Protein AF-A0A6F9CD27-F1 (afdb_monomer_lite)

Structure (mmCIF, N/CA/C/O back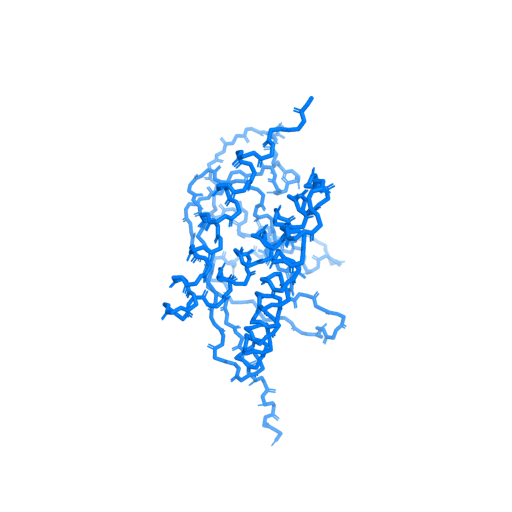bone):
data_AF-A0A6F9CD27-F1
#
_entry.id   AF-A0A6F9CD27-F1
#
loop_
_atom_site.group_PDB
_atom_site.id
_atom_site.type_symbol
_atom_site.label_atom_id
_atom_site.label_alt_id
_atom_site.label_comp_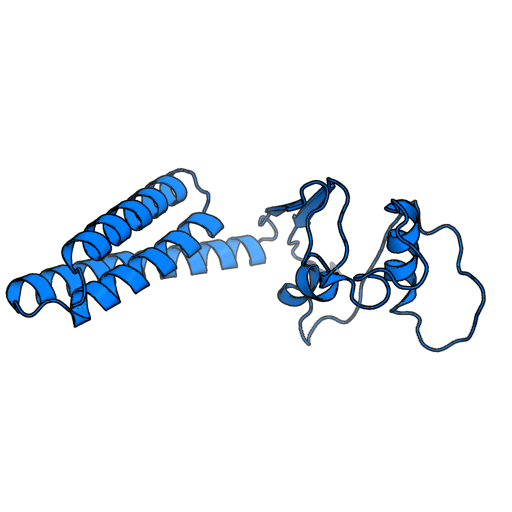id
_atom_site.label_asym_id
_atom_site.label_entity_id
_atom_site.label_seq_id
_atom_site.pdbx_PDB_ins_code
_atom_site.Cartn_x
_atom_site.Cartn_y
_atom_site.Cartn_z
_atom_site.occupancy
_atom_site.B_iso_or_equiv
_atom_site.auth_seq_id
_atom_site.auth_comp_id
_atom_site.auth_asym_id
_atom_site.auth_atom_id
_atom_site.pdbx_PDB_model_num
ATOM 1 N N . MET A 1 1 ? -0.842 11.734 27.924 1.00 37.16 1 MET A N 1
ATOM 2 C CA . MET A 1 1 ? -2.291 11.435 27.880 1.00 37.16 1 MET A CA 1
ATOM 3 C C . MET A 1 1 ? -2.658 11.207 26.424 1.00 37.16 1 MET A C 1
ATOM 5 O O . MET A 1 1 ? -2.474 12.122 25.636 1.00 37.16 1 MET A O 1
ATOM 9 N N . ALA A 1 2 ? -3.061 9.994 26.041 1.00 45.75 2 ALA A N 1
ATOM 10 C CA . ALA A 1 2 ? -3.407 9.699 24.651 1.00 45.75 2 ALA A CA 1
ATOM 11 C C . ALA A 1 2 ? -4.695 10.448 24.268 1.00 45.75 2 ALA A C 1
ATOM 13 O O . ALA A 1 2 ? -5.726 10.283 24.919 1.00 45.75 2 ALA A O 1
ATOM 14 N N . GLN A 1 3 ? -4.628 11.294 23.243 1.00 58.44 3 GLN A N 1
ATOM 15 C CA . GLN A 1 3 ? -5.759 12.066 22.726 1.00 58.44 3 GLN A CA 1
ATOM 16 C C . GLN A 1 3 ? -6.660 11.144 21.884 1.00 58.44 3 GLN A C 1
ATOM 18 O O . GLN A 1 3 ? -6.644 11.154 20.657 1.00 58.44 3 GLN A O 1
ATOM 23 N N . VAL A 1 4 ? -7.443 10.308 22.570 1.00 65.69 4 VAL A N 1
ATOM 24 C CA . VAL A 1 4 ? -8.397 9.346 21.980 1.00 65.69 4 VAL A CA 1
ATOM 25 C C . VAL A 1 4 ? -9.331 9.951 20.909 1.00 65.69 4 VAL A C 1
ATOM 27 O O . VAL A 1 4 ? -9.516 9.298 19.884 1.00 65.69 4 VAL A O 1
ATOM 30 N N . PRO A 1 5 ? -9.863 11.189 21.046 1.00 71.19 5 PRO A N 1
ATOM 31 C CA . PRO A 1 5 ? -10.796 11.743 20.055 1.00 71.19 5 PRO A CA 1
ATOM 32 C C . PRO A 1 5 ? -10.141 12.051 18.699 1.00 71.19 5 PRO A C 1
ATOM 34 O O . PRO A 1 5 ? -10.771 11.925 17.649 1.00 71.19 5 PRO A O 1
ATOM 37 N N . GLY A 1 6 ? -8.865 12.454 18.715 1.00 80.69 6 GLY A N 1
ATOM 38 C CA . GLY A 1 6 ? -8.115 12.762 17.496 1.00 80.69 6 GLY A CA 1
ATOM 39 C C . GLY A 1 6 ? -7.836 11.505 16.677 1.00 80.69 6 GLY A C 1
ATOM 40 O O . GLY A 1 6 ? -8.059 11.493 15.470 1.00 80.69 6 GLY A O 1
ATOM 41 N N . MET A 1 7 ? -7.440 10.418 17.348 1.00 81.81 7 MET A N 1
ATOM 42 C CA . MET A 1 7 ? -7.195 9.127 16.696 1.00 81.81 7 MET A CA 1
ATOM 43 C C . MET A 1 7 ? -8.466 8.526 16.086 1.00 81.81 7 MET A C 1
ATOM 45 O O . MET A 1 7 ? -8.410 7.983 14.988 1.00 81.81 7 MET A O 1
ATOM 49 N N . GLU A 1 8 ? -9.615 8.663 16.754 1.00 86.62 8 GLU A N 1
ATOM 50 C CA . GLU A 1 8 ? -10.902 8.192 16.227 1.00 86.62 8 GLU A CA 1
ATOM 51 C C . GLU A 1 8 ? -11.289 8.927 14.936 1.00 86.62 8 GLU A C 1
ATOM 53 O O . GLU A 1 8 ? -11.666 8.300 13.946 1.00 86.62 8 GLU A O 1
ATOM 58 N N . THR A 1 9 ? -11.122 10.252 14.914 1.00 91.00 9 THR A N 1
ATOM 59 C CA . THR A 1 9 ? -11.432 11.075 13.736 1.00 91.00 9 THR A CA 1
ATOM 60 C C . THR A 1 9 ? -10.543 10.704 12.546 1.00 91.00 9 THR A C 1
ATOM 62 O O . THR A 1 9 ? -11.044 10.542 11.431 1.00 91.00 9 THR A O 1
ATOM 65 N N . SER A 1 10 ? -9.243 10.500 12.786 1.00 92.12 10 SER A N 1
ATOM 66 C CA . SER A 1 10 ? -8.295 10.047 11.762 1.00 92.12 10 SER A CA 1
ATOM 67 C C . SER A 1 10 ? -8.606 8.635 11.258 1.00 92.12 10 SER A C 1
ATOM 69 O O . SER A 1 10 ? -8.569 8.393 10.057 1.00 92.12 10 SER A O 1
ATOM 71 N N . ALA A 1 11 ? -8.973 7.701 12.141 1.00 92.75 11 ALA A N 1
ATOM 72 C CA . ALA A 1 11 ? -9.360 6.352 11.725 1.00 92.75 11 ALA A CA 1
ATOM 73 C C . ALA A 1 11 ? -10.588 6.385 10.798 1.00 92.75 11 ALA A C 1
ATOM 75 O O . ALA A 1 11 ? -10.627 5.703 9.775 1.00 92.75 11 ALA A O 1
ATOM 76 N N . ILE A 1 12 ? -11.581 7.219 11.125 1.00 92.94 12 ILE A N 1
ATOM 77 C CA . ILE A 1 12 ? -12.795 7.374 10.318 1.00 92.94 12 ILE A CA 1
ATOM 78 C C . ILE A 1 12 ? -12.481 7.981 8.946 1.00 92.94 12 ILE A C 1
ATOM 80 O O . ILE A 1 12 ? -13.041 7.519 7.952 1.00 92.94 12 ILE A O 1
ATOM 84 N N . SER A 1 13 ? -11.623 9.001 8.863 1.00 95.31 13 SER A N 1
ATOM 85 C CA . SER A 1 13 ? -11.285 9.623 7.576 1.00 95.31 13 SER A CA 1
ATOM 86 C C . SER A 1 13 ? -10.542 8.655 6.651 1.00 95.31 13 SER A C 1
ATOM 88 O O . SER A 1 13 ? -10.905 8.540 5.480 1.00 95.31 13 SER A O 1
ATOM 90 N N . VAL A 1 14 ? -9.578 7.896 7.185 1.00 95.75 14 VAL A N 1
ATOM 91 C CA . VAL A 1 14 ? -8.821 6.886 6.429 1.00 95.75 14 VAL A CA 1
ATOM 92 C C . VAL A 1 14 ? -9.738 5.756 5.947 1.00 95.75 14 VAL A C 1
ATOM 94 O O . VAL A 1 14 ? -9.701 5.390 4.774 1.00 95.75 14 VAL A O 1
ATOM 97 N N . LEU A 1 15 ? -10.631 5.250 6.806 1.00 95.38 15 LEU A N 1
ATOM 98 C CA . LEU A 1 15 ? -11.574 4.189 6.430 1.00 95.38 15 LEU A CA 1
ATOM 99 C C . LEU A 1 15 ? -12.630 4.656 5.418 1.00 95.38 15 LEU A C 1
ATOM 101 O O . LEU A 1 15 ? -13.035 3.874 4.561 1.00 95.38 15 LEU A O 1
ATOM 105 N N . LYS A 1 16 ? -13.068 5.921 5.472 1.00 96.06 16 LYS A N 1
ATOM 106 C CA . LYS A 1 16 ? -13.947 6.494 4.437 1.00 96.06 16 LYS A CA 1
ATOM 107 C C . LYS A 1 16 ? -13.253 6.527 3.079 1.00 96.06 16 LYS A C 1
ATOM 109 O O . LYS A 1 16 ? -13.813 6.024 2.109 1.00 96.06 16 LYS A O 1
ATOM 114 N N . ARG A 1 17 ? -12.011 7.018 3.037 1.00 95.81 17 ARG A N 1
ATOM 115 C CA . ARG A 1 17 ? -11.185 6.992 1.824 1.00 95.81 17 ARG A CA 1
ATOM 116 C C . ARG A 1 17 ? -10.987 5.564 1.302 1.00 95.81 17 ARG A C 1
ATOM 118 O O . ARG A 1 17 ? -11.056 5.350 0.097 1.00 95.81 17 ARG A O 1
ATOM 125 N N . ALA A 1 18 ? -10.797 4.580 2.185 1.00 95.62 18 ALA A N 1
ATOM 126 C CA . ALA A 1 18 ? -10.673 3.174 1.789 1.00 95.62 18 ALA A CA 1
ATOM 127 C C . ALA A 1 18 ? -11.912 2.668 1.026 1.00 95.62 18 ALA A C 1
ATOM 129 O O . ALA A 1 18 ? -11.769 2.014 -0.007 1.00 95.62 18 ALA A O 1
ATOM 130 N N . VAL A 1 19 ? -13.115 3.023 1.497 1.00 95.69 19 VAL A N 1
ATOM 131 C CA . VAL A 1 19 ? -14.393 2.670 0.851 1.00 95.69 19 VAL A CA 1
ATOM 132 C C . VAL A 1 19 ? -14.566 3.387 -0.491 1.00 95.69 19 VAL A C 1
ATOM 134 O O . VAL A 1 19 ? -15.013 2.772 -1.455 1.00 95.69 19 VAL A O 1
ATOM 137 N N . GLU A 1 20 ? -14.198 4.666 -0.584 1.00 95.81 20 GLU A N 1
ATOM 138 C CA . GLU A 1 20 ? -14.252 5.424 -1.845 1.00 95.81 20 GLU A CA 1
ATOM 139 C C . GLU A 1 20 ? -13.330 4.812 -2.913 1.00 95.81 20 GLU A C 1
ATOM 141 O O . GLU A 1 20 ? -13.714 4.670 -4.077 1.00 95.81 20 GLU A O 1
ATOM 146 N N . LEU A 1 21 ? -12.125 4.394 -2.513 1.00 93.31 21 LEU A N 1
ATOM 147 C CA . LEU A 1 21 ? -11.168 3.721 -3.394 1.00 93.31 21 LEU A CA 1
ATOM 148 C C . LEU A 1 21 ? -11.648 2.327 -3.819 1.00 93.31 21 LEU A C 1
ATOM 150 O O . LEU A 1 21 ? -11.471 1.962 -4.980 1.00 93.31 21 LEU A O 1
ATOM 154 N N . ASP A 1 22 ? -12.291 1.585 -2.913 1.00 92.94 22 ASP A N 1
ATOM 155 C CA . ASP A 1 22 ? -12.901 0.278 -3.199 1.00 92.94 22 ASP A CA 1
ATOM 156 C C . ASP A 1 22 ? -13.994 0.410 -4.273 1.00 92.94 22 ASP A C 1
ATOM 158 O O . ASP A 1 22 ? -13.978 -0.278 -5.292 1.00 92.94 22 ASP A O 1
ATOM 162 N N . GLN A 1 23 ? -14.889 1.391 -4.111 1.00 93.12 23 GLN A N 1
ATOM 163 C CA . GLN A 1 23 ? -15.931 1.706 -5.098 1.00 93.12 23 GLN A CA 1
ATOM 164 C C . GLN A 1 23 ? -15.353 2.175 -6.440 1.00 93.12 23 GLN A C 1
ATOM 166 O O . GLN A 1 23 ? -15.939 1.919 -7.490 1.00 93.12 23 GLN A O 1
ATOM 171 N N . SER A 1 24 ? -14.186 2.820 -6.416 1.00 90.94 24 SER A N 1
ATOM 172 C CA . SER A 1 24 ? -13.472 3.273 -7.614 1.00 90.94 24 SER A CA 1
ATOM 173 C C . SER A 1 24 ? -12.628 2.173 -8.276 1.00 90.94 24 SER A C 1
ATOM 175 O O . SER A 1 24 ? -11.864 2.469 -9.191 1.00 90.94 24 SER A O 1
ATOM 177 N N . SER A 1 25 ? -12.724 0.914 -7.821 1.00 85.69 25 SER A N 1
ATOM 178 C CA . SER A 1 25 ? -11.909 -0.225 -8.288 1.00 85.69 25 SER A CA 1
ATOM 179 C C . SER A 1 25 ? -10.391 -0.046 -8.113 1.00 85.69 25 SER A C 1
ATOM 181 O O . SER A 1 25 ? -9.595 -0.779 -8.699 1.00 85.69 25 SER A O 1
ATOM 183 N N . ARG A 1 26 ? -9.957 0.900 -7.268 1.00 86.94 26 ARG A N 1
ATOM 184 C CA . ARG A 1 26 ? -8.545 1.119 -6.912 1.00 86.94 26 ARG A CA 1
ATOM 185 C C . ARG A 1 26 ? -8.171 0.215 -5.743 1.00 86.94 26 ARG A C 1
ATOM 187 O O . ARG A 1 26 ? -7.917 0.668 -4.628 1.00 86.94 26 ARG A O 1
ATOM 194 N N . PHE A 1 27 ? -8.178 -1.089 -6.005 1.00 87.94 27 PHE A N 1
ATOM 195 C CA . PHE A 1 27 ? -8.096 -2.122 -4.971 1.00 87.94 27 PHE A CA 1
ATOM 196 C C . PHE A 1 27 ? -6.792 -2.097 -4.161 1.00 87.94 27 PHE A C 1
ATOM 198 O O . PHE A 1 27 ? -6.837 -2.315 -2.954 1.00 87.94 27 PHE A O 1
ATOM 205 N N . GLN A 1 28 ? -5.647 -1.789 -4.782 1.00 85.94 28 GLN A N 1
ATOM 206 C CA . GLN A 1 28 ? -4.359 -1.729 -4.078 1.00 85.94 28 GLN A CA 1
ATOM 207 C C . GLN A 1 28 ? -4.339 -0.608 -3.031 1.00 85.94 28 GLN A C 1
ATOM 209 O O . GLN A 1 28 ? -4.056 -0.851 -1.861 1.00 85.94 28 GLN A O 1
ATOM 214 N N . GLU A 1 29 ? -4.691 0.614 -3.429 1.00 89.69 29 GLU A N 1
ATOM 215 C CA . GLU A 1 29 ? -4.729 1.756 -2.510 1.00 89.69 29 GLU A CA 1
ATOM 216 C C . GLU A 1 29 ? -5.833 1.606 -1.466 1.00 89.69 29 GLU A C 1
ATOM 218 O O . GLU A 1 29 ? -5.635 1.949 -0.302 1.00 89.69 29 GLU A O 1
ATOM 223 N N . SER A 1 30 ? -6.979 1.045 -1.861 1.00 93.44 30 SER A N 1
ATOM 224 C CA . SER A 1 30 ? -8.049 0.702 -0.927 1.00 93.44 30 SER A CA 1
ATOM 225 C C . SER A 1 30 ? -7.553 -0.260 0.157 1.00 93.44 30 SER A C 1
ATOM 227 O O . SER A 1 30 ? -7.786 -0.013 1.340 1.00 93.44 30 SER A O 1
ATOM 229 N N . LEU A 1 31 ? -6.809 -1.309 -0.219 1.00 93.12 31 LEU A N 1
ATOM 230 C CA . LEU A 1 31 ? -6.249 -2.281 0.720 1.00 93.12 31 LEU A CA 1
ATOM 231 C C . LEU A 1 31 ? -5.302 -1.622 1.731 1.00 93.12 31 LEU A C 1
ATOM 233 O O . LEU A 1 31 ? -5.421 -1.892 2.927 1.00 93.12 31 LEU A O 1
ATOM 237 N N . VAL A 1 32 ? -4.411 -0.735 1.274 1.00 92.69 32 VAL A N 1
ATOM 238 C CA . VAL A 1 32 ? -3.496 0.016 2.153 1.00 92.69 32 VAL A CA 1
ATOM 239 C C . VAL A 1 32 ? -4.287 0.892 3.128 1.00 92.69 32 VAL A C 1
ATOM 241 O O . VAL A 1 32 ? -4.089 0.799 4.340 1.00 92.69 32 VAL A O 1
ATOM 244 N N . CYS A 1 33 ? -5.262 1.666 2.638 1.00 94.56 33 CYS A N 1
ATOM 245 C CA . CYS A 1 33 ? -6.105 2.494 3.501 1.00 94.56 33 CYS A CA 1
ATOM 246 C C . CYS A 1 33 ? -6.929 1.657 4.498 1.00 94.56 33 CYS A C 1
ATOM 248 O O . CYS A 1 33 ? -7.112 2.074 5.643 1.00 94.56 33 CYS A O 1
ATOM 250 N N . TYR A 1 34 ? -7.411 0.468 4.119 1.00 96.56 34 TYR A N 1
ATOM 251 C CA . TYR A 1 34 ? -8.072 -0.434 5.063 1.00 96.56 34 TYR A CA 1
ATOM 252 C C . TYR A 1 34 ? -7.113 -0.910 6.157 1.00 96.56 34 TYR A C 1
ATOM 254 O O . TYR A 1 34 ? -7.489 -0.886 7.327 1.00 96.56 34 TYR A O 1
ATOM 262 N N . GLN A 1 35 ? -5.884 -1.302 5.814 1.00 94.50 35 GLN A N 1
ATOM 263 C CA . GLN A 1 35 ? -4.884 -1.747 6.789 1.00 94.50 35 GLN A CA 1
ATOM 264 C C . GLN A 1 35 ? -4.525 -0.639 7.787 1.00 94.50 35 GLN A C 1
ATOM 266 O O . GLN A 1 35 ? -4.600 -0.857 8.998 1.00 94.50 35 GLN A O 1
ATOM 271 N N . GLU A 1 36 ? -4.213 0.561 7.296 1.00 94.81 36 GLU A N 1
ATOM 272 C CA . GLU A 1 36 ? -3.901 1.727 8.131 1.00 94.81 36 GLU A CA 1
ATOM 273 C C . GLU A 1 36 ? -5.091 2.130 9.012 1.00 94.81 36 GLU A C 1
ATOM 275 O O . GLU A 1 36 ? -4.954 2.328 10.221 1.00 94.81 36 GLU A O 1
ATOM 280 N N . GLY A 1 37 ? -6.289 2.193 8.425 1.00 95.50 37 GLY A N 1
ATOM 281 C CA . GLY A 1 37 ? -7.516 2.541 9.132 1.00 95.50 37 GLY A CA 1
ATOM 282 C C . GLY A 1 37 ? -7.876 1.535 10.228 1.00 95.50 37 GLY A C 1
ATOM 283 O O . GLY A 1 37 ? -8.258 1.932 11.330 1.00 95.50 37 GLY A O 1
ATOM 284 N N . ILE A 1 38 ? -7.713 0.234 9.961 1.00 95.56 38 ILE A N 1
ATOM 285 C CA . ILE A 1 38 ? -7.913 -0.836 10.949 1.00 95.56 38 ILE A CA 1
ATOM 286 C C . ILE A 1 38 ? -6.884 -0.729 12.075 1.00 95.56 38 ILE A C 1
ATOM 288 O O . ILE A 1 38 ? -7.258 -0.864 13.242 1.00 95.56 38 ILE A O 1
ATOM 292 N N . GLN A 1 39 ? -5.616 -0.458 11.755 1.00 94.38 39 GLN A N 1
ATOM 293 C CA . GLN A 1 39 ? -4.561 -0.305 12.756 1.00 94.38 39 GLN A CA 1
ATOM 294 C C . GLN A 1 39 ? -4.859 0.865 13.707 1.00 94.38 39 GLN A C 1
ATOM 296 O O . GLN A 1 39 ? -4.823 0.693 14.926 1.00 94.38 39 GLN A O 1
ATOM 301 N N . LEU A 1 40 ? -5.272 2.017 13.169 1.00 93.75 40 LEU A N 1
ATOM 302 C CA . LEU A 1 40 ? -5.703 3.163 13.976 1.00 93.75 40 LEU A CA 1
ATOM 303 C C . LEU A 1 40 ? -6.916 2.822 14.853 1.00 93.75 40 LEU A C 1
ATOM 305 O O . LEU A 1 40 ? -6.950 3.162 16.037 1.00 93.75 40 LEU A O 1
ATOM 309 N N . LEU A 1 41 ? -7.905 2.112 14.303 1.00 92.06 41 LEU A N 1
ATOM 310 C CA . LEU A 1 41 ? -9.107 1.717 15.042 1.00 92.06 41 LEU A CA 1
ATOM 311 C C . LEU A 1 41 ? -8.792 0.700 16.157 1.00 92.06 41 LEU A C 1
ATOM 313 O O . LEU A 1 41 ? -9.402 0.742 17.228 1.00 92.06 41 LEU A O 1
ATOM 317 N N . MET A 1 42 ? -7.805 -0.174 15.945 1.00 91.94 42 MET A N 1
ATOM 318 C CA . MET A 1 42 ? -7.264 -1.078 16.965 1.00 91.94 42 MET A CA 1
ATOM 319 C C . MET A 1 42 ? -6.581 -0.318 18.105 1.00 91.94 42 MET A C 1
ATOM 321 O O . MET A 1 42 ? -6.736 -0.691 19.270 1.00 91.94 42 MET A O 1
ATOM 325 N N . ASP A 1 43 ? -5.860 0.760 17.809 1.00 91.19 43 ASP A N 1
ATOM 326 C CA . ASP A 1 43 ? -5.220 1.582 18.838 1.00 91.19 43 ASP A CA 1
ATOM 327 C C . ASP A 1 43 ? -6.242 2.421 19.622 1.00 91.19 43 ASP A C 1
ATOM 329 O O . ASP A 1 43 ? -6.149 2.521 20.850 1.00 91.19 43 ASP A O 1
ATOM 333 N N . VAL A 1 44 ? -7.302 2.900 18.960 1.00 90.44 44 VAL A N 1
ATOM 334 C CA . VAL A 1 44 ? -8.479 3.488 19.627 1.00 90.44 44 VAL A CA 1
ATOM 335 C C . VAL A 1 44 ? -9.138 2.468 20.560 1.00 90.44 44 VAL A C 1
ATOM 337 O O . VAL A 1 44 ? -9.410 2.783 21.720 1.00 90.44 44 VAL A O 1
ATOM 340 N N . LEU A 1 45 ? -9.335 1.223 20.109 1.00 90.69 45 LEU A N 1
ATOM 341 C CA . LEU A 1 45 ? -9.927 0.152 20.918 1.00 90.69 45 LEU A CA 1
ATOM 342 C C . LEU A 1 45 ? -9.128 -0.124 22.203 1.00 90.69 45 LEU A C 1
ATOM 344 O O . LEU A 1 45 ? -9.733 -0.353 23.252 1.00 90.69 45 LEU A O 1
ATOM 348 N N . LYS A 1 46 ? -7.789 -0.081 22.142 1.00 89.62 46 LYS A N 1
ATOM 349 C CA . LYS A 1 46 ? -6.912 -0.240 23.320 1.00 89.62 46 LYS A CA 1
ATOM 350 C C . LYS A 1 46 ? -7.045 0.921 24.311 1.00 89.62 46 LYS A C 1
ATOM 352 O O . LYS A 1 46 ? -6.870 0.718 25.510 1.00 89.62 46 LYS A O 1
ATOM 357 N N . ALA A 1 47 ? -7.339 2.129 23.828 1.00 88.12 47 ALA A N 1
ATOM 358 C CA . ALA A 1 47 ? -7.429 3.333 24.652 1.00 88.12 47 ALA A CA 1
ATOM 359 C C . ALA A 1 47 ? -8.820 3.557 25.280 1.00 88.12 47 ALA A C 1
ATOM 361 O O . ALA A 1 47 ? -8.940 4.219 26.316 1.00 88.12 47 ALA A O 1
ATOM 362 N N . VAL A 1 48 ? -9.880 3.020 24.671 1.00 89.31 48 VAL A N 1
ATOM 363 C CA . VAL A 1 48 ? -11.258 3.139 25.166 1.00 89.31 48 VAL A CA 1
ATOM 364 C C . VAL A 1 48 ? -11.451 2.290 26.424 1.00 89.31 48 VAL A C 1
ATOM 366 O O . VAL A 1 48 ? -11.125 1.107 26.452 1.00 89.31 48 VAL A O 1
ATOM 369 N N . LYS A 1 49 ? -12.029 2.881 27.478 1.00 87.12 49 LYS A N 1
ATOM 370 C CA . LYS A 1 49 ? -12.338 2.176 28.737 1.00 87.12 49 LYS A CA 1
ATOM 371 C C . LYS A 1 49 ? -13.741 1.562 28.763 1.00 87.12 49 LYS A C 1
ATOM 373 O O . LYS A 1 49 ? -13.922 0.532 29.398 1.00 87.12 49 LYS A O 1
ATOM 378 N N . ASP A 1 50 ? -14.688 2.171 28.051 1.00 90.31 50 ASP A N 1
ATOM 379 C CA . ASP A 1 50 ? -16.100 1.774 27.970 1.00 90.31 50 ASP A CA 1
ATOM 380 C C . ASP A 1 50 ? -16.287 0.461 27.188 1.00 90.31 50 ASP A C 1
ATOM 382 O O . ASP A 1 50 ? -15.954 0.381 26.003 1.00 90.31 50 ASP A O 1
ATOM 386 N N . ASP A 1 51 ? -16.838 -0.562 27.842 1.00 87.94 51 ASP A N 1
ATOM 387 C CA . ASP A 1 51 ? -17.018 -1.889 27.248 1.00 87.94 51 ASP A CA 1
ATOM 388 C C . ASP A 1 51 ? -18.089 -1.936 26.149 1.00 87.94 51 ASP A C 1
ATOM 390 O O . ASP A 1 51 ? -17.932 -2.691 25.187 1.00 87.94 51 ASP A O 1
ATOM 394 N N . SER A 1 52 ? -19.117 -1.084 26.199 1.00 89.31 52 SER A N 1
ATOM 395 C CA . SER A 1 52 ? -20.140 -1.023 25.142 1.00 89.31 52 SER A CA 1
ATOM 396 C C . SER A 1 52 ? -19.538 -0.501 23.837 1.00 89.31 52 SER A C 1
ATOM 398 O O . SER A 1 52 ? -19.750 -1.068 22.761 1.00 89.31 52 SER A O 1
ATOM 400 N N . LYS A 1 53 ? -18.703 0.542 23.929 1.00 88.06 53 LYS A N 1
ATOM 401 C CA . LYS A 1 53 ? -17.975 1.091 22.773 1.00 88.06 53 LYS A CA 1
ATOM 402 C C . LYS A 1 53 ? -16.927 0.117 22.239 1.00 88.06 53 LYS A C 1
ATOM 404 O O . LYS A 1 53 ? -16.774 0.000 21.024 1.00 88.06 53 LYS A O 1
ATOM 409 N N . LYS A 1 54 ? -16.248 -0.640 23.111 1.00 90.31 54 LYS A N 1
ATOM 410 C CA . LYS A 1 54 ? -15.311 -1.692 22.674 1.00 90.31 54 LYS A CA 1
ATOM 411 C C . LYS A 1 54 ? -15.997 -2.758 21.827 1.00 90.31 54 LYS A C 1
ATOM 413 O O . LYS A 1 54 ? -15.436 -3.169 20.814 1.00 90.31 54 LYS A O 1
ATOM 418 N N . VAL A 1 55 ? -17.193 -3.203 22.217 1.00 93.06 55 VAL A N 1
ATOM 419 C CA . VAL A 1 55 ? -17.956 -4.186 21.430 1.00 93.06 55 VAL A CA 1
ATOM 420 C C . VAL A 1 55 ? -18.295 -3.623 20.047 1.00 93.06 55 VAL A C 1
ATOM 422 O O . VAL A 1 55 ? -18.069 -4.311 19.050 1.00 93.06 55 VAL A O 1
ATOM 425 N N . HIS A 1 56 ? -18.735 -2.362 19.969 1.00 90.69 56 HIS A N 1
ATOM 426 C CA . HIS A 1 56 ? -19.019 -1.699 18.692 1.00 90.69 56 HIS A CA 1
ATOM 427 C C . HIS A 1 56 ? -17.786 -1.636 17.777 1.00 90.69 56 HIS A C 1
ATOM 429 O O . HIS A 1 56 ? -17.848 -2.037 16.612 1.00 90.69 56 HIS A O 1
ATOM 435 N N . TYR A 1 57 ? -16.642 -1.196 18.308 1.00 91.00 57 TYR A N 1
ATOM 436 C CA . TYR A 1 57 ? -15.408 -1.110 17.529 1.00 91.00 57 TYR A CA 1
ATOM 437 C C . TYR A 1 57 ? -14.904 -2.477 17.076 1.00 91.00 57 TYR A C 1
ATOM 439 O O . TYR A 1 57 ? -14.518 -2.613 15.921 1.00 91.00 57 TYR A O 1
ATOM 447 N N . ARG A 1 58 ? -14.980 -3.517 17.916 1.00 92.81 58 ARG A N 1
ATOM 448 C CA . ARG A 1 58 ? -14.606 -4.883 17.506 1.00 92.81 58 ARG A CA 1
ATOM 449 C C . ARG A 1 58 ? -15.441 -5.384 16.332 1.00 92.81 58 ARG A C 1
ATOM 451 O O . ARG A 1 58 ? -14.887 -5.972 15.408 1.00 92.81 58 ARG A O 1
ATOM 458 N N . GLN A 1 59 ? -16.752 -5.140 16.346 1.00 94.62 59 GLN A N 1
ATOM 459 C CA . GLN A 1 59 ? -17.623 -5.518 15.230 1.00 94.62 59 GLN A CA 1
ATOM 460 C C . GLN A 1 59 ? -17.245 -4.777 13.942 1.00 94.62 59 GLN A C 1
ATOM 462 O O . GLN A 1 59 ? -17.174 -5.394 12.881 1.00 94.62 59 GLN A O 1
ATOM 467 N N . LYS A 1 60 ? -16.951 -3.474 14.032 1.00 93.69 60 LYS A N 1
ATOM 468 C CA . LYS A 1 60 ? -16.504 -2.674 12.883 1.00 93.69 60 LYS A CA 1
ATOM 469 C C . LYS A 1 60 ? -15.152 -3.132 12.342 1.00 93.69 60 LYS A C 1
ATOM 471 O O . LYS A 1 60 ? -15.030 -3.319 11.138 1.00 93.69 60 LYS A O 1
ATOM 476 N N . ILE A 1 61 ? -14.174 -3.357 13.220 1.00 94.69 61 ILE A N 1
ATOM 477 C CA . ILE A 1 61 ? -12.845 -3.867 12.860 1.00 94.69 61 ILE A CA 1
ATOM 478 C C . ILE A 1 61 ? -12.979 -5.196 12.126 1.00 94.69 61 ILE A C 1
ATOM 480 O O . ILE A 1 61 ? -12.398 -5.351 11.060 1.00 94.69 61 ILE A O 1
ATOM 484 N N . LYS A 1 62 ? -13.803 -6.115 12.646 1.00 96.44 62 LYS A N 1
ATOM 485 C CA . LYS A 1 62 ? -14.066 -7.394 11.985 1.00 96.44 62 LYS A CA 1
ATOM 486 C C . LYS A 1 62 ? -14.623 -7.196 10.571 1.00 96.44 62 LYS A C 1
ATOM 488 O O . LYS A 1 62 ? -14.073 -7.752 9.634 1.00 96.44 62 LYS A O 1
ATOM 493 N N . GLY A 1 63 ? -15.645 -6.355 10.404 1.00 95.75 63 GLY A N 1
ATOM 494 C CA . GLY A 1 63 ? -16.232 -6.097 9.084 1.00 95.75 63 GLY A CA 1
ATOM 495 C C . GLY A 1 63 ? -15.246 -5.488 8.080 1.00 95.75 63 GLY A C 1
ATOM 496 O O . GLY A 1 63 ? -15.210 -5.907 6.925 1.00 95.75 63 GLY A O 1
ATOM 497 N N . TYR A 1 64 ? -14.419 -4.531 8.512 1.00 96.00 64 TYR A N 1
ATOM 498 C CA . TYR A 1 64 ? -13.387 -3.951 7.646 1.00 96.00 64 TYR A CA 1
ATOM 499 C C . TYR A 1 64 ? -12.263 -4.941 7.333 1.00 96.00 64 TYR A C 1
ATOM 501 O O . TYR A 1 64 ? -11.766 -4.951 6.211 1.00 96.00 64 TYR A O 1
ATOM 509 N N . MET A 1 65 ? -11.893 -5.797 8.285 1.00 96.19 65 MET A N 1
ATOM 510 C CA . MET A 1 65 ? -10.874 -6.827 8.090 1.00 96.19 65 MET A CA 1
ATOM 511 C C . MET A 1 65 ? -11.347 -7.921 7.127 1.00 96.19 65 MET A C 1
ATOM 513 O O . MET A 1 65 ? -10.605 -8.283 6.219 1.00 96.19 65 MET A O 1
ATOM 517 N N . ASP A 1 66 ? -12.600 -8.366 7.250 1.00 96.75 66 ASP A N 1
ATOM 518 C CA . ASP A 1 66 ? -13.215 -9.316 6.317 1.00 96.75 66 ASP A CA 1
ATOM 519 C C . ASP A 1 66 ? -13.247 -8.736 4.888 1.00 96.75 66 ASP A C 1
ATOM 521 O O . ASP A 1 66 ? -12.941 -9.434 3.919 1.00 96.75 66 ASP A O 1
ATOM 525 N N . ARG A 1 67 ? -13.559 -7.437 4.738 1.00 95.06 67 ARG A N 1
ATOM 526 C CA . ARG A 1 67 ? -13.526 -6.759 3.431 1.00 95.06 67 ARG A CA 1
ATOM 527 C C . ARG A 1 67 ? -12.106 -6.633 2.876 1.00 95.06 67 ARG A C 1
ATOM 529 O O . ARG A 1 67 ? -11.900 -6.904 1.695 1.00 95.06 67 ARG A O 1
ATOM 536 N N . ALA A 1 68 ? -11.135 -6.258 3.708 1.00 94.88 68 ALA A N 1
ATOM 537 C CA . ALA A 1 68 ? -9.734 -6.150 3.308 1.00 94.88 68 ALA A CA 1
ATOM 538 C C . ALA A 1 68 ? -9.181 -7.495 2.803 1.00 94.88 68 ALA A C 1
ATOM 540 O O . ALA A 1 68 ? -8.475 -7.529 1.796 1.00 94.88 68 ALA A O 1
ATOM 541 N N . GLU A 1 69 ? -9.557 -8.606 3.441 1.00 95.19 69 GLU A N 1
ATOM 542 C CA . GLU A 1 69 ? -9.156 -9.944 2.995 1.00 95.19 69 GLU A CA 1
ATOM 543 C C . GLU A 1 69 ? -9.765 -10.295 1.629 1.00 95.19 69 GLU A C 1
ATOM 545 O O . GLU A 1 69 ? -9.060 -10.777 0.744 1.00 95.19 69 GLU A O 1
ATOM 550 N N . GLN A 1 70 ? -11.043 -9.975 1.398 1.00 94.56 70 GLN A N 1
ATOM 551 C CA . GLN A 1 70 ? -11.677 -10.168 0.084 1.00 94.56 70 GLN A CA 1
ATOM 552 C C . GLN A 1 70 ? -10.972 -9.373 -1.021 1.00 94.56 70 GLN A C 1
ATOM 554 O O . GLN A 1 70 ? -10.731 -9.906 -2.104 1.00 94.56 70 GLN A O 1
ATOM 559 N N . ILE A 1 71 ? -10.622 -8.110 -0.750 1.00 93.06 71 ILE A N 1
ATOM 560 C CA . ILE A 1 71 ? -9.895 -7.256 -1.701 1.00 93.06 71 ILE A CA 1
ATOM 561 C C . ILE A 1 71 ? -8.522 -7.856 -2.004 1.00 93.06 71 ILE A C 1
ATOM 563 O O . ILE A 1 71 ? -8.129 -7.937 -3.165 1.00 93.06 71 ILE A O 1
ATOM 567 N N . LYS A 1 72 ? -7.809 -8.333 -0.982 1.00 91.88 72 LYS A N 1
ATOM 568 C CA . LYS A 1 72 ? -6.502 -8.976 -1.145 1.00 91.88 72 LYS A CA 1
ATOM 569 C C . LYS A 1 72 ? -6.582 -10.228 -2.022 1.00 91.88 72 LYS A C 1
ATOM 571 O O . LYS A 1 72 ? -5.763 -10.389 -2.924 1.00 91.88 72 LYS A O 1
ATOM 576 N N . VAL A 1 73 ? -7.578 -11.087 -1.796 1.00 92.88 73 VAL A N 1
ATOM 577 C CA . VAL A 1 73 ? -7.821 -12.269 -2.639 1.00 92.88 73 VAL A CA 1
ATOM 578 C C . VAL A 1 73 ? -8.117 -11.852 -4.080 1.00 92.88 73 VAL A C 1
ATOM 580 O O . VAL A 1 73 ? -7.532 -12.411 -5.004 1.00 92.88 73 VAL A O 1
ATOM 583 N N . HIS A 1 74 ? -8.957 -10.834 -4.282 1.00 89.38 74 HIS A N 1
ATOM 584 C CA . HIS A 1 74 ? -9.284 -10.332 -5.616 1.00 89.38 74 HIS A CA 1
ATOM 585 C C . HIS A 1 74 ? -8.057 -9.773 -6.353 1.00 89.38 74 HIS A C 1
ATOM 587 O O . HIS A 1 74 ? -7.826 -10.108 -7.512 1.00 89.38 74 HIS A O 1
ATOM 593 N N . VAL A 1 75 ? -7.226 -8.978 -5.673 1.00 86.75 75 VAL A N 1
ATOM 594 C CA . VAL A 1 75 ? -5.966 -8.454 -6.224 1.00 86.75 75 VAL A CA 1
ATOM 595 C C . VAL A 1 75 ? -5.024 -9.591 -6.615 1.00 86.75 75 VAL A C 1
ATOM 597 O O . VAL A 1 75 ? -4.460 -9.565 -7.706 1.00 86.75 75 VAL A O 1
ATOM 600 N N . ASN A 1 76 ? -4.883 -10.611 -5.767 1.00 85.25 76 ASN A N 1
ATOM 601 C CA . ASN A 1 76 ? -4.066 -11.780 -6.088 1.00 85.25 76 ASN A CA 1
ATOM 602 C C . ASN A 1 76 ? -4.608 -12.535 -7.303 1.00 85.25 76 ASN A C 1
ATOM 604 O O . ASN A 1 76 ? -3.833 -12.907 -8.176 1.00 85.25 76 ASN A O 1
ATOM 608 N N . GLN A 1 77 ? -5.926 -12.689 -7.414 1.00 86.38 77 GLN A N 1
ATOM 609 C CA . GLN A 1 77 ? -6.541 -13.318 -8.577 1.00 86.38 77 GLN A CA 1
ATOM 610 C C . GLN A 1 77 ? -6.311 -12.509 -9.864 1.00 86.38 77 GLN A C 1
ATOM 612 O O . GLN A 1 77 ? -6.017 -13.093 -10.902 1.00 86.38 77 GLN A O 1
ATOM 617 N N . LEU A 1 78 ? -6.364 -11.173 -9.812 1.00 83.12 78 LEU A N 1
ATOM 618 C CA . LEU A 1 78 ? -6.025 -10.314 -10.956 1.00 83.12 78 LEU A CA 1
ATOM 619 C C . LEU A 1 78 ? -4.548 -10.433 -11.360 1.00 83.12 78 LEU A C 1
ATOM 621 O O . LEU A 1 78 ? -4.237 -10.431 -12.555 1.00 83.12 78 LEU A O 1
ATOM 625 N N . LYS A 1 79 ? -3.648 -10.549 -10.373 1.00 82.38 79 LYS A N 1
ATOM 626 C CA . LYS A 1 79 ? -2.214 -10.799 -10.595 1.00 82.38 79 LYS A CA 1
ATOM 627 C C . LYS A 1 79 ? -1.996 -12.148 -11.251 1.00 82.38 79 LYS A C 1
ATOM 629 O O . LYS A 1 79 ? -1.268 -12.228 -12.236 1.00 82.38 79 LYS A O 1
ATOM 634 N N . GLU A 1 80 ? -2.673 -13.179 -10.750 1.00 80.00 80 GLU A N 1
ATOM 635 C CA . GLU A 1 80 ? -2.653 -14.498 -11.359 1.00 80.00 80 GLU A CA 1
ATOM 636 C C . GLU A 1 80 ? -3.172 -14.423 -12.783 1.00 80.00 80 GLU A C 1
ATOM 638 O O . GLU A 1 80 ? -2.453 -14.849 -13.663 1.00 80.00 80 GLU A O 1
ATOM 643 N N . GLU A 1 81 ? -4.351 -13.853 -13.048 1.00 81.69 81 GLU A N 1
ATOM 644 C CA . GLU A 1 81 ? -4.948 -13.693 -14.388 1.00 81.69 81 GLU A CA 1
ATOM 645 C C . GLU A 1 81 ? -4.114 -12.870 -15.378 1.00 81.69 81 GLU A C 1
ATOM 647 O O . GLU A 1 81 ? -4.434 -12.864 -16.566 1.00 81.69 81 GLU A O 1
ATOM 652 N N . GLY A 1 82 ? -3.051 -12.205 -14.924 1.00 77.06 82 GLY A N 1
ATOM 653 C CA . GLY A 1 82 ? -2.216 -11.355 -15.763 1.00 77.06 82 GLY A CA 1
ATOM 654 C C . GLY A 1 82 ? -2.926 -10.084 -16.239 1.00 77.06 82 GLY A C 1
ATOM 655 O O . GLY A 1 82 ? -2.600 -9.534 -17.286 1.00 77.06 82 GLY A O 1
ATOM 656 N N . LYS A 1 83 ? -3.953 -9.646 -15.504 1.00 77.81 83 LYS A N 1
ATOM 657 C CA . LYS A 1 83 ? -4.692 -8.399 -15.769 1.00 77.81 83 LYS A CA 1
ATOM 658 C C . LYS A 1 83 ? -4.315 -7.292 -14.790 1.00 77.81 83 LYS A C 1
ATOM 660 O O . LYS A 1 83 ? -4.901 -6.214 -14.822 1.00 77.81 83 LYS A O 1
ATOM 665 N N . TYR A 1 84 ? -3.384 -7.577 -13.884 1.00 79.81 84 TYR A N 1
AT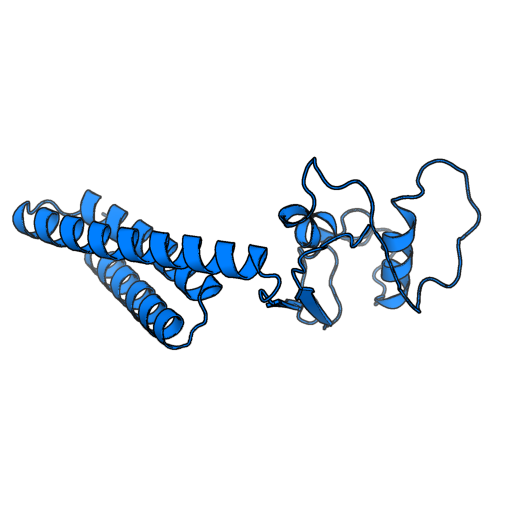OM 666 C CA . TYR A 1 84 ? -2.927 -6.614 -12.903 1.00 79.81 84 TYR A CA 1
ATOM 667 C C . TYR A 1 84 ? -1.885 -5.685 -13.513 1.00 79.81 84 TYR 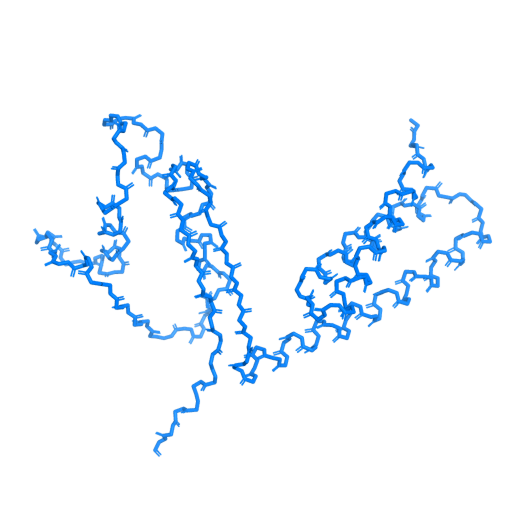A C 1
ATOM 669 O O . TYR A 1 84 ? -0.855 -6.138 -14.020 1.00 79.81 84 TYR A O 1
ATOM 677 N N . HIS A 1 85 ? -2.177 -4.392 -13.425 1.00 82.94 85 HIS A N 1
ATOM 678 C CA . HIS A 1 85 ? -1.318 -3.311 -13.867 1.00 82.94 85 HIS A CA 1
ATOM 679 C C . HIS A 1 85 ? -1.144 -2.313 -12.722 1.00 82.94 85 HIS A C 1
ATOM 681 O O . HIS A 1 85 ? -2.128 -1.851 -12.141 1.00 82.94 85 HIS A O 1
ATOM 687 N N . GLU A 1 86 ? 0.107 -2.003 -12.406 1.00 83.44 86 GLU A N 1
ATOM 688 C CA . GLU A 1 86 ? 0.496 -1.015 -11.406 1.00 83.44 86 GLU A CA 1
ATOM 689 C C . GLU A 1 86 ? 1.370 0.046 -12.071 1.00 83.44 86 GLU A C 1
ATOM 691 O O . GLU A 1 86 ? 2.225 -0.279 -12.889 1.00 83.44 86 GLU A O 1
ATOM 696 N N . GLN A 1 87 ? 1.151 1.314 -11.730 1.00 84.88 87 GLN A N 1
ATOM 697 C CA . GLN A 1 87 ? 1.946 2.429 -12.234 1.00 84.88 87 GLN A CA 1
ATOM 698 C C . GLN A 1 87 ? 2.596 3.156 -11.059 1.00 84.88 87 GLN A C 1
ATOM 700 O O . GLN A 1 87 ? 1.906 3.689 -10.187 1.00 84.88 87 GLN A O 1
ATOM 705 N N . ILE A 1 88 ? 3.923 3.228 -11.074 1.00 87.56 88 ILE A N 1
ATOM 706 C CA . ILE A 1 88 ? 4.721 4.004 -10.127 1.00 87.56 88 ILE A CA 1
ATOM 707 C C . ILE A 1 88 ? 5.163 5.284 -10.832 1.00 87.56 88 ILE A C 1
ATOM 709 O O . ILE A 1 88 ? 5.776 5.240 -11.896 1.00 87.56 88 ILE A O 1
ATOM 713 N N . ARG A 1 89 ? 4.858 6.437 -10.237 1.00 87.88 89 ARG A N 1
ATOM 714 C CA . ARG A 1 89 ? 5.323 7.739 -10.728 1.00 87.88 89 ARG A CA 1
ATOM 715 C C . ARG A 1 89 ? 6.506 8.193 -9.891 1.00 87.88 89 ARG A C 1
ATOM 717 O O . ARG A 1 89 ? 6.356 8.409 -8.691 1.00 87.88 89 ARG A O 1
ATOM 724 N N . ILE A 1 90 ? 7.656 8.340 -10.531 1.00 89.88 90 ILE A N 1
ATOM 725 C CA . ILE A 1 90 ? 8.873 8.868 -9.927 1.00 89.88 90 ILE A CA 1
ATOM 726 C C . ILE A 1 90 ? 8.940 10.340 -10.321 1.00 89.88 90 ILE A C 1
ATOM 728 O O . ILE A 1 90 ? 9.018 10.660 -11.503 1.00 89.88 90 ILE A O 1
ATOM 732 N N . ALA A 1 91 ? 8.832 11.230 -9.338 1.00 88.75 91 ALA A N 1
ATOM 733 C CA . ALA A 1 91 ? 8.926 12.668 -9.568 1.00 88.75 91 ALA A CA 1
ATOM 734 C C . ALA A 1 91 ? 10.380 13.094 -9.826 1.00 88.75 91 ALA A C 1
ATOM 736 O O . ALA A 1 91 ? 11.317 12.389 -9.446 1.00 88.75 91 ALA A O 1
ATOM 737 N N . GLU A 1 92 ? 10.558 14.268 -10.428 1.00 88.50 92 GLU A N 1
ATOM 738 C CA . GLU A 1 92 ? 11.876 14.890 -10.552 1.00 88.50 92 GLU A CA 1
ATOM 739 C C . GLU A 1 92 ? 12.518 15.085 -9.167 1.00 88.50 9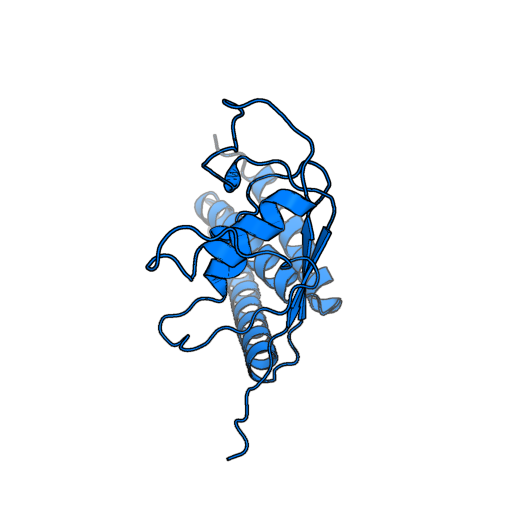2 GLU A C 1
ATOM 741 O O . GLU A 1 92 ? 11.842 15.399 -8.184 1.00 88.50 92 GLU A O 1
ATOM 746 N N . ASP A 1 93 ? 13.820 14.823 -9.088 1.00 88.31 93 ASP A N 1
ATOM 747 C CA . ASP A 1 93 ? 14.657 14.849 -7.887 1.00 88.31 93 ASP A CA 1
ATOM 748 C C . ASP A 1 93 ? 14.256 13.875 -6.762 1.00 88.31 93 ASP A C 1
ATOM 750 O O . ASP A 1 93 ? 14.783 13.949 -5.646 1.00 88.31 93 ASP A O 1
ATOM 754 N N . ALA A 1 94 ? 13.359 12.920 -7.030 1.00 87.88 94 ALA A N 1
ATOM 755 C CA . ALA A 1 94 ? 12.963 11.919 -6.045 1.00 87.88 94 ALA A CA 1
ATOM 756 C C . ALA A 1 94 ? 14.105 10.933 -5.725 1.00 87.88 94 ALA A C 1
ATOM 758 O O . ALA A 1 94 ? 14.913 10.596 -6.588 1.00 87.88 94 ALA A O 1
ATOM 759 N N . THR A 1 95 ? 14.156 10.435 -4.488 1.00 89.25 95 THR A N 1
ATOM 760 C CA . THR A 1 95 ? 15.157 9.465 -4.002 1.00 89.25 95 THR A CA 1
ATOM 761 C C . THR A 1 95 ? 14.475 8.203 -3.454 1.00 89.25 95 THR A C 1
ATOM 763 O O . THR A 1 95 ? 13.255 8.174 -3.291 1.00 89.25 95 THR A O 1
ATOM 766 N N . GLY A 1 96 ? 15.239 7.141 -3.185 1.00 88.00 96 GLY A N 1
ATOM 767 C CA . GLY A 1 96 ? 14.729 5.864 -2.662 1.00 88.00 96 GLY A CA 1
ATOM 768 C C . GLY A 1 96 ? 14.159 4.914 -3.721 1.00 88.00 96 GLY A C 1
ATOM 769 O O . GLY A 1 96 ? 13.453 3.969 -3.379 1.00 88.00 96 GLY A O 1
ATOM 770 N N . TYR A 1 97 ? 14.450 5.162 -5.000 1.00 87.56 97 TYR A N 1
ATOM 771 C CA . TYR A 1 97 ? 14.004 4.347 -6.134 1.00 87.56 97 TYR A CA 1
ATOM 772 C C . TYR A 1 97 ? 15.161 3.557 -6.754 1.00 87.56 97 TYR A C 1
ATOM 774 O O . TYR A 1 97 ? 15.290 3.481 -7.978 1.00 87.56 97 TYR A O 1
ATOM 782 N N . SER A 1 98 ? 16.035 2.970 -5.928 1.00 85.69 98 SER A N 1
ATOM 783 C CA . SER A 1 98 ? 17.014 2.024 -6.459 1.00 85.69 98 SER A CA 1
ATOM 784 C C . SER A 1 98 ? 16.319 0.818 -7.089 1.00 85.69 98 SER A C 1
ATOM 786 O O . SER A 1 98 ? 15.173 0.475 -6.789 1.00 85.69 98 SER A O 1
ATOM 788 N N . TYR A 1 99 ? 17.049 0.121 -7.951 1.00 84.19 99 TYR A N 1
ATOM 789 C CA . TYR A 1 99 ? 16.553 -1.099 -8.575 1.00 84.19 99 TYR A CA 1
ATOM 790 C C . TYR A 1 99 ? 16.251 -2.213 -7.587 1.00 84.19 99 TYR A C 1
ATOM 792 O O . TYR A 1 99 ? 15.343 -3.002 -7.834 1.00 84.19 99 TYR A O 1
ATOM 800 N N . GLU A 1 100 ? 16.981 -2.270 -6.471 1.00 82.19 100 GLU A N 1
ATOM 801 C CA . GLU A 1 100 ? 16.644 -3.201 -5.404 1.00 82.19 100 GLU A CA 1
ATOM 802 C C . GLU A 1 100 ? 15.255 -2.867 -4.866 1.00 82.19 100 GLU A C 1
ATOM 804 O O . GLU A 1 100 ? 14.393 -3.735 -4.864 1.00 82.19 100 GLU A O 1
ATOM 809 N N . VAL A 1 101 ? 14.985 -1.614 -4.499 1.00 84.81 101 VAL A N 1
ATOM 810 C CA . VAL A 1 101 ? 13.671 -1.212 -3.975 1.00 84.81 101 VAL A CA 1
ATOM 811 C C . VAL A 1 101 ? 12.553 -1.441 -4.997 1.00 84.81 101 VAL A C 1
ATOM 813 O O . VAL A 1 101 ? 11.526 -2.028 -4.654 1.00 84.81 101 VAL A O 1
ATOM 816 N N . LEU A 1 102 ? 12.760 -1.026 -6.250 1.00 85.88 102 LEU A N 1
ATOM 817 C CA . LEU A 1 102 ? 11.761 -1.134 -7.315 1.00 85.88 102 LEU A CA 1
ATOM 818 C C . LEU A 1 102 ? 11.423 -2.588 -7.666 1.00 85.88 102 LEU A C 1
ATOM 820 O O . LEU A 1 102 ? 10.248 -2.918 -7.829 1.00 85.88 102 LEU A O 1
ATOM 824 N N . PHE A 1 103 ? 12.428 -3.462 -7.783 1.00 85.31 103 PHE A N 1
ATOM 825 C CA . PHE A 1 103 ? 12.224 -4.822 -8.286 1.00 85.31 103 PHE A CA 1
ATOM 826 C C . PHE A 1 103 ? 12.130 -5.899 -7.201 1.00 85.31 103 PHE A C 1
ATOM 828 O O . PHE A 1 103 ? 11.618 -6.986 -7.473 1.00 85.31 103 PHE A O 1
ATOM 835 N N . ARG A 1 104 ? 12.538 -5.618 -5.959 1.00 86.50 104 ARG A N 1
ATOM 836 C CA . ARG A 1 104 ? 12.474 -6.568 -4.833 1.00 86.50 104 ARG A CA 1
ATOM 837 C C . ARG A 1 104 ? 11.114 -7.240 -4.628 1.00 86.50 104 ARG A C 1
ATOM 839 O O . ARG A 1 104 ? 11.123 -8.434 -4.343 1.00 86.50 104 ARG A O 1
ATOM 846 N N . PRO A 1 105 ? 9.954 -6.570 -4.778 1.00 84.44 105 PRO A N 1
ATOM 847 C CA . PRO A 1 105 ? 8.659 -7.243 -4.647 1.00 84.44 105 PRO A CA 1
ATOM 848 C C . PRO A 1 105 ? 8.403 -8.328 -5.707 1.00 84.44 105 PRO A C 1
ATOM 850 O O . PRO A 1 105 ? 7.546 -9.186 -5.503 1.00 84.44 105 PRO A O 1
ATOM 853 N N . TYR A 1 106 ? 9.125 -8.287 -6.830 1.00 82.62 106 TYR A N 1
ATOM 854 C CA . TYR A 1 106 ? 8.912 -9.142 -8.001 1.00 82.62 106 TYR A CA 1
ATOM 855 C C . TYR A 1 106 ? 9.996 -10.211 -8.165 1.00 82.62 106 TYR A C 1
ATOM 857 O O . TYR A 1 106 ? 9.766 -11.240 -8.802 1.00 82.62 106 TYR A O 1
ATOM 865 N N . VAL A 1 107 ? 11.166 -10.003 -7.559 1.00 85.25 107 VAL A N 1
ATOM 866 C CA . VAL A 1 107 ? 12.247 -10.989 -7.526 1.00 85.25 107 VAL A CA 1
ATOM 867 C C . VAL A 1 107 ? 11.951 -12.008 -6.427 1.00 85.25 107 VAL A C 1
ATOM 869 O O . VAL A 1 107 ? 12.126 -11.750 -5.239 1.00 85.25 107 VAL A O 1
ATOM 872 N N . THR A 1 108 ? 11.479 -13.183 -6.836 1.00 82.81 108 THR A N 1
ATOM 873 C CA . THR A 1 108 ? 11.223 -14.327 -5.948 1.00 82.81 108 THR A CA 1
ATOM 874 C C . THR A 1 108 ? 12.242 -15.437 -6.200 1.00 82.81 108 THR A C 1
ATOM 876 O O . THR A 1 108 ? 12.877 -15.469 -7.251 1.00 82.81 108 THR A O 1
ATOM 879 N N . GLU A 1 109 ? 12.378 -16.386 -5.270 1.00 84.69 109 GLU A N 1
ATOM 880 C CA . GLU A 1 109 ? 13.305 -17.528 -5.406 1.00 84.69 109 GLU A CA 1
ATOM 881 C C . GLU A 1 109 ? 13.046 -18.387 -6.661 1.00 84.69 109 GLU A C 1
ATOM 883 O O . GLU A 1 109 ? 13.941 -19.082 -7.131 1.00 84.69 109 GLU A O 1
ATOM 888 N N . GLY A 1 110 ? 11.834 -18.331 -7.227 1.00 81.00 110 GLY A N 1
ATOM 889 C CA . GLY A 1 110 ? 11.469 -19.044 -8.455 1.00 81.00 110 GLY A CA 1
ATOM 890 C C . GLY A 1 110 ? 11.856 -18.336 -9.760 1.00 81.00 110 GLY A C 1
ATOM 891 O O . GLY A 1 110 ? 11.615 -18.889 -10.835 1.00 81.00 110 GLY A O 1
ATOM 892 N N . LEU A 1 111 ? 12.416 -17.123 -9.702 1.00 84.62 111 LEU A N 1
ATOM 893 C CA . LEU A 1 111 ? 12.838 -16.379 -10.887 1.00 84.62 111 LEU A CA 1
ATOM 894 C C . LEU A 1 111 ? 14.096 -17.018 -11.489 1.00 84.62 111 LEU A C 1
ATOM 896 O O . LEU A 1 111 ? 15.156 -17.034 -10.871 1.00 84.62 111 LEU A O 1
ATOM 900 N N . THR A 1 112 ? 13.975 -17.541 -12.707 1.00 86.25 112 THR A N 1
ATOM 901 C CA . THR A 1 112 ? 15.067 -18.260 -13.392 1.00 86.25 112 THR A CA 1
ATOM 902 C C . THR A 1 112 ? 15.682 -17.475 -14.543 1.00 86.25 112 THR A C 1
ATOM 904 O O . THR A 1 112 ? 16.842 -17.693 -14.878 1.00 86.25 112 THR A O 1
ATOM 907 N N . GLU A 1 113 ? 14.924 -16.562 -15.146 1.00 83.62 113 GLU A N 1
ATOM 908 C CA . GLU A 1 113 ? 15.324 -15.836 -16.346 1.00 83.62 113 GLU A CA 1
ATOM 909 C C . GLU A 1 113 ? 14.737 -14.421 -16.322 1.00 83.62 113 GLU A C 1
ATOM 911 O O . GLU A 1 113 ? 13.603 -14.223 -15.883 1.00 83.62 113 GLU A O 1
ATOM 916 N N . VAL A 1 114 ? 15.520 -13.443 -16.786 1.00 85.81 114 VAL A N 1
ATOM 917 C CA . VAL A 1 114 ? 15.134 -12.030 -16.880 1.00 85.81 114 VAL A CA 1
ATOM 918 C C . VAL A 1 114 ? 15.524 -11.513 -18.259 1.00 85.81 114 VAL A C 1
ATOM 920 O O . VAL A 1 114 ? 16.672 -11.663 -18.675 1.00 85.81 114 VAL A O 1
ATOM 923 N N . TRP A 1 115 ? 14.572 -10.880 -18.941 1.00 82.12 115 TRP A N 1
ATOM 924 C CA . TRP A 1 115 ? 14.768 -10.240 -20.239 1.00 82.12 115 TRP A CA 1
ATOM 925 C C . TRP A 1 115 ? 14.738 -8.724 -20.055 1.00 82.12 115 TRP A C 1
ATOM 927 O O . TRP A 1 115 ? 13.805 -8.198 -19.452 1.00 82.12 115 TRP A O 1
ATOM 937 N N . VAL A 1 116 ? 15.764 -8.030 -20.552 1.00 84.88 116 VAL A N 1
ATOM 938 C CA . VAL A 1 116 ? 15.863 -6.565 -20.493 1.00 84.88 116 VAL A CA 1
ATOM 939 C C . VAL A 1 116 ? 16.045 -6.039 -21.907 1.00 84.88 116 VAL A C 1
ATOM 941 O O . VAL A 1 116 ? 17.039 -6.340 -22.564 1.00 84.88 116 VAL A O 1
ATOM 944 N N . GLU A 1 117 ? 15.081 -5.245 -22.360 1.00 80.75 117 GLU A N 1
ATOM 945 C CA . GLU A 1 117 ? 15.142 -4.516 -23.621 1.00 80.75 117 GLU A CA 1
ATOM 946 C C . GLU A 1 117 ? 15.244 -3.025 -23.308 1.00 80.75 117 GLU A C 1
ATOM 948 O O . GLU A 1 117 ? 14.281 -2.410 -22.856 1.00 80.75 117 GLU A O 1
ATOM 953 N N . ASP A 1 118 ? 16.418 -2.442 -23.530 1.00 80.00 118 ASP A N 1
ATOM 954 C CA . ASP A 1 118 ? 16.652 -1.020 -23.294 1.00 80.00 118 ASP A CA 1
ATOM 955 C C . ASP A 1 118 ? 17.392 -0.411 -24.503 1.00 80.00 118 ASP A C 1
ATOM 957 O O . ASP A 1 118 ? 18.544 -0.767 -24.769 1.00 80.00 118 ASP A O 1
ATOM 961 N N . PRO A 1 119 ? 16.763 0.512 -25.258 1.00 80.12 119 PRO A N 1
ATOM 962 C CA . PRO A 1 119 ? 17.375 1.172 -26.419 1.00 80.12 119 PRO A CA 1
ATOM 963 C C . PRO A 1 119 ? 18.631 2.008 -26.110 1.00 80.12 119 PRO A C 1
ATOM 965 O O . PRO A 1 119 ? 19.357 2.425 -27.024 1.00 80.12 119 PRO A O 1
ATOM 968 N N . TYR A 1 120 ? 18.861 2.330 -24.840 1.00 72.56 120 TYR A N 1
ATOM 969 C CA . TYR A 1 120 ? 19.998 3.115 -24.371 1.00 72.56 120 TYR A CA 1
ATOM 970 C C . TYR A 1 120 ? 21.148 2.241 -23.865 1.00 72.56 120 TYR A C 1
ATOM 972 O O . TYR A 1 120 ? 22.253 2.762 -23.703 1.00 72.56 120 TYR A O 1
ATOM 980 N N . ILE A 1 121 ? 20.948 0.922 -23.755 1.00 71.69 121 ILE A N 1
ATOM 981 C CA . ILE A 1 121 ? 22.029 -0.050 -23.561 1.00 71.69 121 ILE A CA 1
ATOM 982 C C . ILE A 1 121 ? 22.757 -0.240 -24.900 1.00 71.69 121 ILE A C 1
ATOM 984 O O . ILE A 1 121 ? 22.446 -1.122 -25.701 1.00 71.69 121 ILE A O 1
ATOM 988 N N . ARG A 1 122 ? 23.679 0.678 -25.219 1.00 63.12 122 ARG A N 1
ATOM 989 C CA . ARG A 1 122 ? 24.387 0.718 -26.517 1.00 63.12 122 ARG A CA 1
ATOM 990 C C . ARG A 1 122 ? 25.844 0.271 -26.433 1.00 63.12 122 ARG A C 1
ATOM 992 O O . ARG A 1 122 ? 26.418 -0.071 -27.468 1.00 63.12 122 ARG A O 1
ATOM 999 N N . HIS A 1 123 ? 26.455 0.272 -25.245 1.00 46.59 123 HIS A N 1
ATOM 1000 C CA . HIS A 1 123 ? 27.888 0.017 -25.094 1.00 46.59 123 HIS A CA 1
ATOM 1001 C C . HIS A 1 123 ? 28.225 -0.720 -23.794 1.00 46.59 123 HIS A C 1
ATOM 1003 O O . HIS A 1 123 ? 28.297 -0.122 -22.726 1.00 46.59 123 HIS A O 1
ATOM 1009 N N . ILE A 1 124 ? 28.600 -1.996 -23.926 1.00 43.62 124 ILE A N 1
ATOM 1010 C CA . ILE A 1 124 ? 29.383 -2.702 -22.909 1.00 43.62 124 ILE A CA 1
ATOM 1011 C C . ILE A 1 124 ? 30.761 -2.032 -22.877 1.00 43.62 124 ILE A C 1
ATOM 1013 O O . ILE A 1 124 ? 31.576 -2.228 -23.784 1.00 43.62 124 ILE A O 1
ATOM 1017 N N . HIS A 1 125 ? 31.051 -1.236 -21.851 1.00 44.72 125 HIS A N 1
ATOM 1018 C CA . HIS A 1 125 ? 32.438 -0.904 -21.548 1.00 44.72 125 HIS A CA 1
ATOM 1019 C C . HIS A 1 125 ? 33.160 -2.215 -21.202 1.00 44.72 125 HIS A C 1
ATOM 1021 O O . HIS A 1 125 ? 32.912 -2.816 -20.161 1.00 44.72 125 HIS A O 1
ATOM 1027 N N . GLN A 1 126 ? 34.006 -2.697 -22.120 1.00 34.78 126 GLN A N 1
ATOM 1028 C CA . GLN A 1 126 ? 34.813 -3.903 -21.937 1.00 34.78 126 GLN A CA 1
ATOM 1029 C C . GLN A 1 126 ? 35.683 -3.768 -20.679 1.00 34.78 126 GLN A C 1
ATOM 1031 O O . GLN A 1 126 ? 36.628 -2.981 -20.653 1.00 34.78 126 GLN A O 1
ATOM 1036 N N . GLY A 1 127 ? 35.358 -4.552 -19.651 1.00 33.56 127 GLY A N 1
ATOM 1037 C CA . GLY A 1 127 ? 36.113 -4.664 -18.408 1.00 33.56 127 GLY A CA 1
ATOM 1038 C C . GLY A 1 127 ? 35.605 -5.835 -17.566 1.00 33.56 127 GLY A C 1
ATOM 1039 O O . GLY A 1 127 ? 34.658 -5.679 -16.810 1.00 33.56 127 GLY A O 1
ATOM 1040 N N . ASP A 1 128 ? 36.253 -6.986 -17.751 1.00 35.31 128 ASP A N 1
ATOM 1041 C CA . ASP A 1 128 ? 36.240 -8.231 -16.968 1.00 35.31 128 ASP A CA 1
ATOM 1042 C C . ASP A 1 128 ? 34.926 -8.996 -16.676 1.00 35.31 128 ASP A C 1
ATOM 1044 O O . ASP A 1 128 ? 33.971 -8.552 -16.042 1.00 35.31 128 ASP A O 1
ATOM 1048 N N . ASN A 1 129 ? 34.962 -10.265 -17.103 1.00 37.69 129 ASN A N 1
ATOM 1049 C CA . ASN A 1 129 ? 33.983 -11.330 -16.895 1.00 37.69 129 ASN A CA 1
ATOM 1050 C C . ASN A 1 129 ? 33.832 -11.695 -15.403 1.00 37.69 129 ASN A C 1
ATOM 1052 O O . ASN A 1 129 ? 34.642 -12.450 -14.874 1.00 37.69 129 ASN A O 1
ATOM 1056 N N . SER A 1 130 ? 32.766 -11.235 -14.741 1.00 32.09 130 SER A N 1
ATOM 1057 C CA . SER A 1 130 ? 31.995 -12.047 -13.762 1.00 32.09 130 SER A CA 1
ATOM 1058 C C . SER A 1 130 ? 30.737 -11.351 -13.221 1.00 32.09 130 SER A C 1
ATOM 1060 O O . SER A 1 130 ? 29.901 -11.996 -12.598 1.00 32.09 130 SER A O 1
ATOM 1062 N N . SER A 1 131 ? 30.540 -10.061 -13.487 1.00 41.19 131 SER A N 1
ATOM 1063 C CA . SER A 1 131 ? 29.468 -9.239 -12.904 1.00 41.19 131 SER A CA 1
ATOM 1064 C C . SER A 1 131 ? 28.346 -8.904 -13.902 1.00 41.19 131 SER A C 1
ATOM 1066 O O . SER A 1 131 ? 27.818 -7.795 -13.918 1.00 41.19 131 SER A O 1
ATOM 1068 N N . GLN A 1 132 ? 27.952 -9.855 -14.756 1.00 37.56 132 GLN A N 1
ATOM 1069 C CA . GLN A 1 132 ? 27.045 -9.590 -15.889 1.00 37.56 132 GLN A CA 1
ATOM 1070 C C . GLN A 1 132 ? 25.590 -9.235 -15.513 1.00 37.56 132 GLN A C 1
ATOM 1072 O O . GLN A 1 132 ? 24.864 -8.735 -16.363 1.00 37.56 132 GLN A O 1
ATOM 1077 N N . GLN A 1 133 ? 25.164 -9.378 -14.254 1.00 40.84 133 GLN A N 1
ATOM 1078 C CA . GLN A 1 133 ? 23.865 -8.847 -13.798 1.00 40.84 133 GLN A CA 1
ATOM 1079 C C . GLN A 1 133 ? 23.925 -7.367 -13.364 1.00 40.84 133 GLN A C 1
ATOM 1081 O O . GLN A 1 133 ? 22.891 -6.718 -13.243 1.00 40.84 133 GLN A O 1
ATOM 1086 N N . ALA A 1 134 ? 25.122 -6.798 -13.177 1.00 44.16 134 ALA A N 1
ATOM 1087 C CA . ALA A 1 134 ? 25.310 -5.423 -12.702 1.00 44.16 134 ALA A CA 1
ATOM 1088 C C . ALA A 1 134 ? 25.409 -4.371 -13.831 1.00 44.16 134 ALA A C 1
ATOM 1090 O O . ALA A 1 134 ? 25.385 -3.172 -13.552 1.00 44.16 134 ALA A O 1
ATOM 1091 N N . SER A 1 135 ? 25.516 -4.798 -15.098 1.00 45.84 135 SER A N 1
ATOM 1092 C CA . SER A 1 135 ? 25.822 -3.904 -16.231 1.00 45.84 135 SER A CA 1
ATOM 1093 C C . SER A 1 135 ? 24.614 -3.108 -16.729 1.00 45.84 135 SER A C 1
ATOM 1095 O O . SER A 1 135 ? 24.735 -1.900 -16.915 1.00 45.84 135 SER A O 1
ATOM 1097 N N . ALA A 1 136 ? 23.429 -3.722 -16.850 1.00 45.16 136 ALA A N 1
ATOM 1098 C CA . ALA A 1 136 ? 22.228 -3.025 -17.338 1.00 45.16 136 ALA A CA 1
ATOM 1099 C C . ALA A 1 136 ? 21.846 -1.819 -16.450 1.00 45.16 136 ALA A C 1
ATOM 1101 O O . ALA A 1 136 ? 21.496 -0.745 -16.933 1.00 45.16 136 ALA A O 1
ATOM 1102 N N . LEU A 1 137 ? 22.034 -1.963 -15.135 1.00 48.75 137 LEU A N 1
ATOM 1103 C CA . LEU A 1 137 ? 21.795 -0.928 -14.120 1.00 48.75 137 LEU A CA 1
ATOM 1104 C C . LEU A 1 137 ? 22.789 0.242 -14.228 1.00 48.75 137 LEU A C 1
ATOM 1106 O O . LEU A 1 137 ? 22.486 1.375 -13.854 1.00 48.75 137 LEU A O 1
ATOM 1110 N N . SER A 1 138 ? 24.000 -0.029 -14.722 1.00 50.91 138 SER A N 1
ATOM 1111 C CA . SER A 1 138 ? 25.053 0.977 -14.874 1.00 50.91 138 SER A CA 1
ATOM 1112 C C . SER A 1 138 ? 24.853 1.875 -16.100 1.00 50.91 138 SER A C 1
ATOM 1114 O O . SER A 1 138 ? 25.317 3.016 -16.103 1.00 50.91 138 SER A O 1
ATOM 1116 N N . GLU A 1 139 ? 24.113 1.393 -17.099 1.00 48.78 139 GLU A N 1
ATOM 1117 C CA . GLU A 1 139 ? 23.856 2.093 -18.362 1.00 48.78 139 GLU A CA 1
ATOM 1118 C C . GLU A 1 139 ? 22.646 3.035 -18.244 1.00 48.78 139 GLU A C 1
ATOM 1120 O O . GLU A 1 139 ? 22.736 4.202 -18.636 1.00 48.78 139 GLU A O 1
ATOM 1125 N N . LEU A 1 140 ? 21.594 2.631 -17.517 1.00 52.56 140 LEU A N 1
ATOM 1126 C CA . LEU A 1 140 ? 20.555 3.562 -17.045 1.00 52.56 140 LEU A CA 1
ATOM 1127 C C . LEU A 1 140 ? 21.142 4.721 -16.211 1.00 52.56 140 LEU A C 1
ATOM 1129 O O . LEU A 1 140 ? 20.662 5.854 -16.265 1.00 52.56 140 LEU A O 1
ATOM 1133 N N . LYS A 1 141 ? 22.249 4.472 -15.497 1.00 49.25 141 LYS A N 1
ATOM 1134 C CA . LYS A 1 141 ? 22.986 5.474 -14.706 1.00 49.25 141 LYS A CA 1
ATOM 1135 C C . LYS A 1 141 ? 23.623 6.589 -15.540 1.00 49.25 141 LYS A C 1
ATOM 1137 O O . LYS A 1 141 ? 23.951 7.624 -14.959 1.00 49.25 141 LYS A O 1
ATOM 1142 N N . GLN A 1 142 ? 23.834 6.412 -16.844 1.00 52.03 142 GLN A N 1
ATOM 1143 C CA . GLN A 1 142 ? 24.436 7.445 -17.696 1.00 52.03 142 GLN A CA 1
ATOM 1144 C C . GLN A 1 142 ? 23.380 8.288 -18.419 1.00 52.03 142 GLN A C 1
ATOM 1146 O O . GLN A 1 142 ? 23.600 9.476 -18.641 1.00 52.03 142 GLN A O 1
ATOM 1151 N N . SER A 1 143 ? 22.215 7.703 -18.709 1.00 45.62 143 SER A N 1
ATOM 1152 C CA . SER A 1 143 ? 21.144 8.387 -19.440 1.00 45.62 143 SER A CA 1
ATOM 1153 C C . SER A 1 143 ? 20.327 9.367 -18.579 1.00 45.62 143 SER A C 1
ATOM 1155 O O . SER A 1 143 ? 19.655 10.230 -19.134 1.00 45.62 143 SER A O 1
ATOM 1157 N N . LEU A 1 144 ? 20.419 9.277 -17.244 1.00 46.09 144 LEU A N 1
ATOM 1158 C CA . LEU A 1 144 ? 19.651 10.085 -16.279 1.00 46.09 144 LEU A CA 1
ATOM 1159 C C . LEU A 1 144 ? 20.464 11.199 -15.566 1.00 46.09 144 LEU A C 1
ATOM 1161 O O . LEU A 1 144 ? 20.003 11.751 -14.571 1.00 46.09 144 LEU A O 1
ATOM 1165 N N . GLN A 1 145 ? 21.687 11.536 -16.002 1.00 53.66 145 GLN A N 1
ATOM 1166 C CA . GLN A 1 145 ? 22.587 12.391 -15.198 1.00 53.66 145 GLN A CA 1
ATOM 1167 C C . GLN A 1 145 ? 22.298 13.904 -15.270 1.00 53.66 145 GLN A C 1
ATOM 1169 O O . GLN A 1 145 ? 22.479 14.521 -16.319 1.00 53.66 145 GLN A O 1
ATOM 1174 N N . SER A 1 146 ? 22.033 14.517 -14.108 1.00 45.00 146 SER A N 1
ATOM 1175 C CA . SER A 1 146 ? 22.596 15.819 -13.716 1.00 45.00 146 SER A CA 1
ATOM 1176 C C . SER A 1 146 ? 23.786 15.547 -12.773 1.00 45.00 146 SER A C 1
ATOM 1178 O O . SER A 1 146 ? 23.735 14.659 -11.922 1.00 45.00 146 SER A O 1
ATOM 1180 N N . GLN A 1 147 ? 24.934 16.189 -13.010 1.00 48.34 147 GLN A N 1
ATOM 1181 C CA . GLN A 1 147 ? 26.177 15.867 -12.300 1.00 48.34 147 GLN A CA 1
ATOM 1182 C C . GLN A 1 147 ? 26.286 16.624 -10.978 1.00 48.34 147 GLN A C 1
ATOM 1184 O O . GLN A 1 147 ? 26.356 17.849 -10.990 1.00 48.34 147 GLN A O 1
ATOM 1189 N N . ASP A 1 148 ? 26.475 15.892 -9.881 1.00 48.69 148 ASP A N 1
ATOM 1190 C CA . ASP A 1 148 ? 27.175 16.407 -8.706 1.00 48.69 148 ASP A CA 1
ATOM 1191 C C . ASP A 1 148 ? 28.426 15.554 -8.452 1.00 48.69 148 ASP A C 1
ATOM 1193 O O . ASP A 1 148 ? 28.415 14.343 -8.682 1.00 48.69 148 ASP A O 1
ATOM 1197 N N . GLY A 1 149 ? 29.528 16.211 -8.070 1.00 57.66 149 GLY A N 1
ATOM 1198 C CA . GLY A 1 149 ? 30.925 15.769 -8.236 1.00 57.66 149 GLY A CA 1
ATOM 1199 C C . GLY A 1 149 ? 31.313 14.362 -7.741 1.00 57.66 149 GLY A C 1
ATOM 1200 O O . GLY A 1 149 ? 30.540 13.646 -7.130 1.00 57.66 149 GLY A O 1
ATOM 1201 N N . ARG A 1 150 ? 32.581 13.964 -7.951 1.00 58.84 150 ARG A N 1
ATOM 1202 C CA . ARG A 1 150 ? 33.146 12.617 -7.646 1.00 58.84 150 ARG A CA 1
ATOM 1203 C C . ARG A 1 150 ? 32.929 12.070 -6.216 1.00 58.84 150 ARG A C 1
ATOM 1205 O O . ARG A 1 150 ? 33.257 10.914 -5.972 1.00 58.84 150 ARG A O 1
ATOM 1212 N N . PHE A 1 151 ? 32.404 12.874 -5.296 1.00 67.06 151 PHE A N 1
ATOM 1213 C CA . PHE A 1 151 ? 32.096 12.514 -3.909 1.00 67.06 151 PHE A CA 1
ATOM 1214 C C . PHE A 1 151 ? 30.651 12.855 -3.519 1.00 67.06 151 PHE A C 1
ATOM 1216 O O . PHE A 1 151 ? 30.359 13.057 -2.342 1.00 67.06 151 PHE A O 1
ATOM 1223 N N . SER A 1 152 ? 29.753 12.972 -4.496 1.00 67.38 152 SER A N 1
ATOM 1224 C CA . SER A 1 152 ? 28.347 13.245 -4.242 1.00 67.38 152 SER A CA 1
ATOM 1225 C C . SER A 1 152 ? 27.678 12.067 -3.537 1.00 67.38 152 SER A C 1
ATOM 1227 O O . SER A 1 152 ? 27.942 10.887 -3.805 1.00 67.38 152 SER A O 1
ATOM 1229 N N . ILE A 1 153 ? 26.813 12.408 -2.585 1.00 67.06 153 ILE A N 1
ATOM 1230 C CA . ILE A 1 153 ? 25.907 11.451 -1.959 1.00 67.06 153 ILE A CA 1
ATOM 1231 C C . ILE A 1 153 ? 25.041 10.868 -3.085 1.00 67.06 153 ILE A C 1
ATOM 1233 O O . ILE A 1 153 ? 24.518 11.614 -3.906 1.00 67.06 153 ILE A O 1
ATOM 1237 N N . GLY A 1 154 ? 24.951 9.540 -3.175 1.00 68.12 154 GLY A N 1
ATOM 1238 C CA . GLY A 1 154 ? 24.276 8.876 -4.296 1.00 68.12 154 GLY A CA 1
ATOM 1239 C C . GLY A 1 154 ? 25.203 8.316 -5.385 1.00 68.12 154 GLY A C 1
ATOM 1240 O O . GLY A 1 154 ? 24.726 7.757 -6.378 1.00 68.12 154 GLY A O 1
ATOM 1241 N N . TYR A 1 155 ? 26.532 8.451 -5.249 1.00 67.69 155 TYR A N 1
ATOM 1242 C CA . TYR A 1 155 ? 27.487 7.897 -6.222 1.00 67.69 155 TYR A CA 1
ATOM 1243 C C . TYR A 1 155 ? 27.538 6.357 -6.200 1.00 67.69 155 TYR A C 1
ATOM 1245 O O . TYR A 1 155 ? 27.480 5.727 -7.262 1.00 67.69 155 TYR A O 1
ATOM 1253 N N . CYS A 1 156 ? 27.617 5.769 -5.000 1.00 70.44 156 CYS A N 1
ATOM 1254 C CA . CYS A 1 156 ? 27.630 4.316 -4.780 1.00 70.44 156 CYS A CA 1
ATOM 1255 C C . CYS A 1 156 ? 26.248 3.765 -4.418 1.00 70.44 156 CYS A C 1
ATOM 1257 O O . CYS A 1 156 ? 25.848 2.733 -4.945 1.00 70.44 156 CYS A O 1
ATOM 1259 N N . ASP A 1 157 ? 25.548 4.447 -3.512 1.00 78.00 157 ASP A N 1
ATOM 1260 C CA . ASP A 1 157 ? 24.225 4.050 -3.043 1.00 78.00 157 ASP A CA 1
ATOM 1261 C C . ASP A 1 157 ? 23.150 4.730 -3.895 1.00 78.00 157 ASP A C 1
ATOM 1263 O O . ASP A 1 157 ? 22.976 5.946 -3.828 1.00 78.00 157 ASP A O 1
ATOM 1267 N N . TYR A 1 158 ? 22.452 3.958 -4.725 1.00 76.44 158 TYR A N 1
ATOM 1268 C CA . TYR A 1 158 ? 21.434 4.505 -5.618 1.00 76.44 158 TYR A CA 1
ATOM 1269 C C . TYR A 1 158 ? 20.160 4.945 -4.887 1.00 76.44 158 TYR A C 1
ATOM 1271 O O . TYR A 1 158 ? 19.421 5.745 -5.453 1.00 76.44 158 TYR A O 1
ATOM 1279 N N . ASP A 1 159 ? 19.916 4.517 -3.643 1.00 82.25 159 ASP A N 1
ATOM 1280 C CA . ASP A 1 159 ? 18.759 4.999 -2.877 1.00 82.25 159 ASP A CA 1
ATOM 1281 C C . ASP A 1 159 ? 18.889 6.481 -2.517 1.00 82.25 159 ASP A C 1
ATOM 1283 O O . ASP A 1 159 ? 17.890 7.173 -2.344 1.00 82.25 159 ASP A O 1
ATOM 1287 N N . LEU A 1 160 ? 20.113 7.006 -2.454 1.00 81.38 160 LEU A N 1
ATOM 1288 C CA . LEU A 1 160 ? 20.366 8.414 -2.144 1.00 81.38 160 LEU A CA 1
ATOM 1289 C C . LEU A 1 160 ? 20.439 9.302 -3.394 1.00 81.38 160 LEU A C 1
ATOM 1291 O O . LEU A 1 160 ? 20.655 10.508 -3.274 1.00 81.38 160 LEU A O 1
ATOM 1295 N N . ARG A 1 161 ? 20.292 8.723 -4.592 1.00 81.62 161 ARG A N 1
ATOM 1296 C CA . ARG A 1 161 ? 20.396 9.449 -5.858 1.00 81.62 161 ARG A CA 1
ATOM 1297 C C . ARG A 1 161 ? 19.061 10.076 -6.254 1.00 81.62 161 ARG A C 1
ATOM 1299 O O . ARG A 1 161 ? 18.026 9.419 -6.212 1.00 81.62 161 ARG A O 1
ATOM 1306 N N . GLN A 1 162 ? 19.126 11.326 -6.703 1.00 85.81 162 GLN A N 1
ATOM 1307 C CA . GLN A 1 162 ? 18.011 12.036 -7.323 1.00 85.81 162 GLN A CA 1
ATOM 1308 C C . GLN A 1 162 ? 17.676 11.437 -8.695 1.00 85.81 162 GLN A C 1
ATOM 1310 O O . GLN A 1 162 ? 18.559 11.236 -9.532 1.00 85.81 162 GLN A O 1
ATOM 1315 N N . CYS A 1 163 ? 16.402 11.133 -8.910 1.00 84.69 163 CYS A N 1
ATOM 1316 C CA . CYS A 1 163 ? 15.877 10.585 -10.154 1.00 84.69 163 CYS A CA 1
ATOM 1317 C C . CYS A 1 163 ? 15.359 11.698 -11.070 1.00 84.69 163 CYS A C 1
ATOM 1319 O O . CYS A 1 163 ? 14.945 12.754 -10.603 1.00 84.69 163 CYS A O 1
ATOM 1321 N N . GLN A 1 164 ? 15.322 11.440 -12.376 1.00 85.06 164 GLN A N 1
ATOM 1322 C CA . GLN A 1 164 ? 14.516 12.262 -13.283 1.00 85.06 164 GLN A CA 1
ATOM 1323 C C . GLN A 1 164 ? 13.049 11.835 -13.206 1.00 85.06 164 GLN A C 1
ATOM 1325 O O . GLN A 1 164 ? 12.749 10.703 -12.814 1.00 85.06 164 GLN A O 1
ATOM 1330 N N . GLU A 1 165 ? 12.147 12.727 -13.619 1.00 89.81 165 GLU A N 1
ATOM 1331 C CA . GLU A 1 165 ? 10.728 12.398 -13.717 1.00 89.81 165 GLU A CA 1
ATOM 1332 C C . GLU A 1 165 ? 10.508 11.246 -14.709 1.00 89.81 165 GLU A C 1
ATOM 1334 O O . GLU A 1 165 ? 10.899 11.320 -15.875 1.00 89.81 165 GLU A O 1
ATOM 1339 N N . THR A 1 166 ? 9.894 10.159 -14.245 1.00 89.94 166 THR A N 1
ATOM 1340 C CA . THR A 1 166 ? 9.580 8.997 -15.081 1.00 89.94 166 THR A CA 1
ATOM 1341 C C . THR A 1 166 ? 8.422 8.184 -14.507 1.00 89.94 166 THR A C 1
ATOM 1343 O O . THR A 1 166 ? 8.031 8.328 -13.345 1.00 89.94 166 THR A O 1
ATOM 1346 N N . THR A 1 167 ? 7.855 7.304 -15.325 1.00 90.38 167 THR A N 1
ATOM 1347 C CA . THR A 1 167 ? 6.791 6.381 -14.931 1.00 90.38 167 THR A CA 1
ATOM 1348 C C . THR A 1 167 ? 7.240 4.946 -15.151 1.00 90.38 167 THR A C 1
ATOM 1350 O O . THR A 1 167 ? 7.697 4.591 -16.235 1.00 90.38 167 THR A O 1
ATOM 1353 N N . VAL A 1 168 ? 7.093 4.113 -14.123 1.00 88.50 168 VAL A N 1
ATOM 1354 C CA . VAL A 1 168 ? 7.358 2.675 -14.185 1.00 88.50 168 VAL A CA 1
ATOM 1355 C C . VAL A 1 168 ? 6.020 1.952 -14.201 1.00 88.50 168 VAL A C 1
ATOM 1357 O O . VAL A 1 168 ? 5.296 1.942 -13.206 1.00 88.50 168 VAL A O 1
ATOM 1360 N N . ASP A 1 169 ? 5.700 1.355 -15.342 1.00 86.00 169 ASP A N 1
ATOM 1361 C CA . ASP A 1 169 ? 4.498 0.557 -15.533 1.00 86.00 169 ASP A CA 1
ATOM 1362 C C . ASP A 1 169 ? 4.825 -0.927 -15.346 1.00 86.00 169 ASP A C 1
ATOM 1364 O O . ASP A 1 169 ? 5.685 -1.495 -16.019 1.00 86.00 169 ASP A O 1
ATOM 1368 N N . ILE A 1 170 ? 4.129 -1.561 -14.410 1.00 86.69 170 ILE A N 1
ATOM 1369 C CA . ILE A 1 170 ? 4.332 -2.947 -14.012 1.00 86.69 170 ILE A CA 1
ATOM 1370 C C . ILE A 1 170 ? 3.137 -3.750 -14.491 1.00 86.69 170 ILE A C 1
ATOM 1372 O O . ILE A 1 170 ? 1.984 -3.437 -14.185 1.00 86.69 170 ILE A O 1
ATOM 1376 N N . PHE A 1 171 ? 3.425 -4.802 -15.246 1.00 84.44 171 PHE A N 1
ATOM 1377 C CA . PHE A 1 171 ? 2.429 -5.705 -15.797 1.00 84.44 171 PHE A CA 1
ATOM 1378 C C . PHE A 1 171 ? 2.700 -7.110 -15.288 1.00 84.44 171 PHE A C 1
ATOM 1380 O O . PHE A 1 171 ? 3.811 -7.625 -15.400 1.00 84.44 171 PHE A O 1
ATOM 1387 N N . HIS A 1 172 ? 1.666 -7.755 -14.763 1.00 82.12 172 HIS A N 1
ATOM 1388 C CA . HIS A 1 172 ? 1.708 -9.190 -14.527 1.00 82.12 172 HIS A CA 1
ATOM 1389 C C . HIS A 1 172 ? 1.138 -9.886 -15.752 1.00 82.12 172 HIS A C 1
ATOM 1391 O O . HIS A 1 172 ? 0.079 -9.504 -16.232 1.00 82.12 172 HIS A O 1
ATOM 1397 N N . THR A 1 173 ? 1.805 -10.922 -16.251 1.00 76.44 173 THR A N 1
ATOM 1398 C CA . THR A 1 173 ? 1.260 -11.778 -17.307 1.00 76.44 173 THR A CA 1
ATOM 1399 C C . THR A 1 173 ? 1.322 -13.232 -16.861 1.00 76.44 173 THR A C 1
ATOM 1401 O O . THR A 1 173 ? 2.276 -13.654 -16.202 1.00 76.44 173 THR A O 1
ATOM 1404 N N . LYS A 1 174 ? 0.308 -14.031 -17.217 1.00 69.00 174 LYS A N 1
ATOM 1405 C CA . LYS A 1 174 ? 0.468 -15.486 -17.173 1.00 69.00 174 LYS A CA 1
ATOM 1406 C C . LYS A 1 174 ? 1.409 -15.863 -18.302 1.00 69.00 174 LYS A C 1
ATOM 1408 O O . LYS A 1 174 ? 0.998 -15.876 -19.460 1.00 69.00 174 LYS A O 1
ATOM 1413 N N . HIS A 1 175 ? 2.632 -16.258 -17.977 1.00 56.16 175 HIS A N 1
ATOM 1414 C CA . HIS A 1 175 ? 3.389 -17.092 -18.896 1.00 56.16 175 HIS A CA 1
ATOM 1415 C C . HIS A 1 175 ? 2.753 -18.485 -18.907 1.00 56.16 175 HIS A C 1
ATOM 1417 O O . HIS A 1 175 ? 3.217 -19.411 -18.246 1.00 56.16 175 HIS A O 1
ATOM 1423 N N . THR A 1 176 ? 1.681 -18.664 -19.679 1.00 46.12 176 THR A N 1
ATOM 1424 C CA . THR A 1 176 ? 1.436 -19.980 -20.262 1.00 46.12 176 THR A CA 1
ATOM 14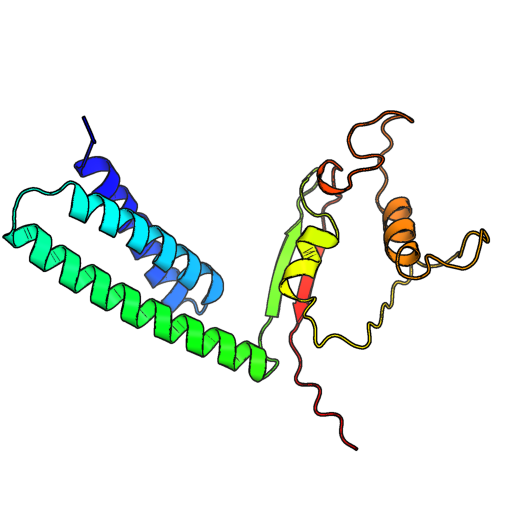25 C C . THR A 1 176 ? 2.554 -20.174 -21.276 1.00 46.12 176 THR A C 1
ATOM 1427 O O . THR A 1 176 ? 2.466 -19.673 -22.394 1.00 46.12 176 THR A O 1
ATOM 1430 N N . LYS A 1 177 ? 3.650 -20.830 -20.877 1.00 40.28 177 LYS A N 1
ATOM 1431 C CA . LYS A 1 177 ? 4.555 -21.433 -21.857 1.00 40.28 177 LYS A CA 1
ATOM 1432 C C . LYS A 1 177 ? 3.705 -22.430 -22.641 1.00 40.28 177 LYS A C 1
ATOM 1434 O O . LYS A 1 177 ? 3.443 -23.527 -22.157 1.00 40.28 177 LYS A O 1
ATOM 1439 N N . THR A 1 178 ? 3.196 -22.013 -23.795 1.00 37.38 178 THR A N 1
ATOM 1440 C CA . THR A 1 178 ? 2.663 -22.935 -24.791 1.00 37.38 178 THR A CA 1
ATOM 1441 C C . THR A 1 178 ? 3.864 -23.753 -25.247 1.00 37.38 178 THR A C 1
ATOM 1443 O O . THR A 1 178 ? 4.741 -23.223 -25.928 1.00 37.38 178 THR A O 1
ATOM 1446 N N . LEU A 1 179 ? 3.966 -24.979 -24.730 1.00 35.12 179 LEU A N 1
ATOM 1447 C CA . LEU A 1 179 ? 4.870 -26.001 -25.253 1.00 35.12 179 LEU A CA 1
ATOM 1448 C C . LEU A 1 179 ? 4.413 -26.422 -26.651 1.00 35.12 179 LEU A C 1
ATOM 1450 O O . LEU A 1 179 ? 3.178 -26.494 -26.858 1.00 35.12 179 LEU A O 1
#

Sequence (179 aa):
MAQVPGMETSAISVLKRAVELDQSSRFQESLVCYQEGIQLLMDVLKAVKDDSKKVHYRQKIKGYMDRAEQIKVHVNQLKEEGKYHEQIRIAEDATGYSYEVLFRPYVTEGLTEVWVEDPYIRHIHQGDNSSQQASALSELKQSLQSQDGRFSIGYCDYDLRQCQETTVDIFHTKHTKTL

Radius of gyration: 22.56 Å; chains: 1; bounding box: 56×42×55 Å

pLDDT: mean 78.43, std 18.28, range [32.09, 96.75]

Secondary structure (DSSP, 8-state):
---HHHHHHHHHHHHHHHHHHHHTT-HHHHHHHHHHHHHHHHHHHHH---HHHHHHHHHHHHHHHHHHHHHHHHHHHHHHTT--EEEEEE-TT-----HHHHHTTT--TT--------TT--------TT-TTSHHHHHHHHHTPPP--TT-TTSS-GGGSPPPSEEEEEE--------

Foldseek 3Di:
DDPLVVLLVVLVVLLVVLVVCVVVVVLVSSLVSLVVSLVSLVVSLVVDPDPVVNVVSVVVSVVSVVVSVVSVVVQVVCLQAQNDKDKDWAAFQDAQPQPCSVCVVPDDPPDDDDDDDDPQLPDDPDDDPDPVVCRVSVSVVVVFDDDDDPPDQCPPPVRRGGGHTDMDMDTRHPPPVPD